Protein AF-A0AAN8SVA2-F1 (afdb_monomer_lite)

Sequence (91 aa):
MVEDDFVSNVIPLPNVDSKTMNKVIQYWKKHSEEDVSKYVLMEFEKAFVKVHHLILLALILAAIFLNHKEILDMMCQEVANRIKRKTPEET

pLDDT: mean 79.72, std 13.78, range [37.72, 90.44]

Foldseek 3Di:
DPPPPPPPPDDDDPLADPVLVVLVVVLVVVVPDDPDDPVNNVVVLVVSLPDDPVSLVSNLVVCVVVVPVVSNVSSVVSVVVVVVVCDDDPD

Organism: Solanum bulbocastanum (NCBI:txid147425)

Secondary structure (DSSP, 8-state):
-------------TTS-HHHHHHHHHHHHHHH-TT--HHHHHHHHHHHH-S-HHHHHHHHHHHHHTT-HHHHHHHHHHHHHHHHTT-S---

Structure (mmCIF, N/CA/C/O backbone):
data_AF-A0AAN8SVA2-F1
#
_entry.id   AF-A0AAN8SVA2-F1
#
loop_
_atom_site.group_PDB
_atom_site.id
_atom_site.type_symbol
_atom_site.label_atom_id
_atom_site.label_alt_id
_atom_site.label_comp_id
_atom_site.label_asym_id
_atom_site.label_entity_id
_atom_site.label_seq_id
_atom_site.pdbx_PDB_ins_code
_atom_site.Cartn_x
_atom_site.Cartn_y
_atom_site.Cartn_z
_atom_site.occupancy
_atom_site.B_iso_or_equiv
_atom_site.auth_seq_id
_atom_site.auth_comp_id
_atom_site.auth_asym_id
_atom_site.auth_atom_id
_atom_site.pdbx_PDB_model_num
ATOM 1 N N . MET A 1 1 ? 38.174 -6.040 -20.072 1.00 50.75 1 MET A N 1
ATOM 2 C CA . MET A 1 1 ? 37.137 -7.071 -19.880 1.00 50.75 1 MET A CA 1
ATOM 3 C C . MET A 1 1 ? 35.972 -6.363 -19.230 1.00 50.75 1 MET A C 1
ATOM 5 O O . MET A 1 1 ? 36.090 -5.984 -18.076 1.00 50.75 1 MET A O 1
ATOM 9 N N . VAL A 1 2 ? 34.959 -6.018 -20.020 1.00 49.50 2 VAL A N 1
ATOM 10 C CA . VAL A 1 2 ? 33.711 -5.458 -19.497 1.00 49.50 2 VAL A CA 1
ATOM 11 C C . VAL A 1 2 ? 32.860 -6.679 -19.190 1.00 49.50 2 VAL A C 1
ATOM 13 O O . VAL A 1 2 ? 32.595 -7.464 -20.097 1.00 49.50 2 VAL A O 1
ATOM 16 N N . GLU A 1 3 ? 32.582 -6.915 -17.913 1.00 50.56 3 GLU A N 1
ATOM 17 C CA . GLU A 1 3 ? 31.721 -8.012 -17.476 1.00 50.56 3 GLU A CA 1
ATOM 18 C C . GLU A 1 3 ? 30.283 -7.661 -17.866 1.00 50.56 3 GLU A C 1
ATOM 20 O O . GLU A 1 3 ? 29.543 -6.994 -17.147 1.00 50.56 3 GLU A O 1
ATOM 25 N N . ASP A 1 4 ? 29.947 -8.049 -19.091 1.00 54.91 4 ASP A N 1
ATOM 26 C CA . ASP A 1 4 ? 28.613 -8.036 -19.669 1.00 54.91 4 ASP A CA 1
ATOM 27 C C . ASP A 1 4 ? 27.841 -9.233 -19.085 1.00 54.91 4 ASP A C 1
ATOM 29 O O . ASP A 1 4 ? 27.742 -10.290 -19.695 1.00 54.91 4 ASP A O 1
ATOM 33 N N . ASP A 1 5 ? 27.378 -9.095 -17.839 1.00 53.91 5 ASP A N 1
ATOM 34 C CA . ASP A 1 5 ? 26.417 -10.024 -17.217 1.00 53.91 5 ASP A CA 1
ATOM 35 C C . ASP A 1 5 ? 25.307 -9.248 -16.485 1.00 53.91 5 ASP A C 1
ATOM 37 O O . ASP A 1 5 ? 24.774 -9.640 -15.454 1.00 53.91 5 ASP A O 1
ATOM 41 N N . PHE A 1 6 ? 24.908 -8.108 -17.056 1.00 55.75 6 PHE A N 1
ATOM 42 C CA . PHE A 1 6 ? 23.653 -7.425 -16.717 1.00 55.75 6 PHE A CA 1
ATOM 43 C C . PHE A 1 6 ? 22.465 -8.053 -17.471 1.00 55.75 6 PHE A C 1
ATOM 45 O O . PHE A 1 6 ? 21.502 -7.382 -17.845 1.00 55.75 6 PHE A O 1
ATOM 52 N N . VAL A 1 7 ? 22.502 -9.372 -17.686 1.00 53.72 7 VAL A N 1
ATOM 53 C CA . VAL A 1 7 ? 21.410 -10.149 -18.286 1.00 53.72 7 VAL A CA 1
ATOM 54 C C . VAL A 1 7 ? 20.347 -10.441 -17.218 1.00 53.72 7 VAL A C 1
ATOM 56 O O . VAL A 1 7 ? 20.010 -11.576 -16.916 1.00 53.72 7 VAL A O 1
ATOM 59 N N . SER A 1 8 ? 19.832 -9.384 -16.590 1.00 55.34 8 SER A N 1
ATOM 60 C CA . SER A 1 8 ? 18.420 -9.004 -16.632 1.00 55.34 8 SER A CA 1
ATOM 61 C C . SER A 1 8 ? 18.259 -7.737 -15.783 1.00 55.34 8 SER A C 1
ATOM 63 O O . SER A 1 8 ? 18.612 -7.722 -14.607 1.00 55.34 8 SER A O 1
ATOM 65 N N . ASN A 1 9 ? 17.668 -6.674 -16.332 1.00 61.00 9 ASN A N 1
ATOM 66 C CA . ASN A 1 9 ? 17.237 -5.490 -15.566 1.00 61.00 9 ASN A CA 1
ATOM 67 C C . ASN A 1 9 ? 16.087 -5.804 -14.572 1.00 61.00 9 ASN A C 1
ATOM 69 O O . ASN A 1 9 ? 15.297 -4.928 -14.216 1.00 61.00 9 ASN A O 1
ATOM 73 N N . VAL A 1 10 ? 15.929 -7.062 -14.160 1.00 64.56 10 VAL A N 1
ATOM 74 C CA . VAL A 1 10 ? 14.868 -7.522 -13.274 1.00 64.56 10 VAL A CA 1
ATOM 75 C C . VAL A 1 10 ? 15.406 -7.489 -11.855 1.00 64.56 10 VAL A C 1
ATOM 77 O O . VAL A 1 10 ? 16.287 -8.258 -11.493 1.00 64.56 10 VAL A O 1
ATOM 80 N N . ILE A 1 11 ? 14.855 -6.598 -11.036 1.00 74.06 11 ILE A N 1
ATOM 81 C CA . ILE A 1 11 ? 15.097 -6.596 -9.593 1.00 74.06 11 ILE A CA 1
ATOM 82 C C . ILE A 1 11 ? 14.214 -7.704 -8.998 1.00 74.06 11 ILE A C 1
ATOM 84 O O . ILE A 1 11 ? 12.986 -7.568 -9.033 1.00 74.06 11 ILE A O 1
ATOM 88 N N . PRO A 1 12 ? 14.780 -8.812 -8.484 1.00 69.81 12 PRO A N 1
ATOM 89 C CA . PRO A 1 12 ? 13.978 -9.888 -7.925 1.00 69.81 12 PRO A CA 1
ATOM 90 C C . PRO A 1 12 ? 13.342 -9.432 -6.608 1.00 69.81 12 PRO A C 1
ATOM 92 O O . PRO A 1 12 ? 14.029 -9.083 -5.649 1.00 69.81 12 PRO A O 1
ATOM 95 N N . LEU A 1 13 ? 12.009 -9.463 -6.556 1.00 74.44 13 LEU A N 1
ATOM 96 C CA . LEU A 1 13 ? 11.210 -9.117 -5.378 1.00 74.44 13 LEU A CA 1
ATOM 97 C C . LEU A 1 13 ? 10.417 -10.344 -4.903 1.00 74.44 13 LEU A C 1
ATOM 99 O O . LEU A 1 13 ? 9.200 -10.391 -5.073 1.00 74.44 13 LEU A O 1
ATOM 103 N N . PRO A 1 14 ? 11.074 -11.356 -4.307 1.00 73.88 14 PRO A N 1
ATOM 104 C CA . PRO A 1 14 ? 10.423 -12.625 -3.972 1.00 73.88 14 PRO A CA 1
ATOM 105 C C . PRO A 1 14 ? 9.309 -12.487 -2.922 1.00 73.88 14 PRO A C 1
ATOM 107 O O . PRO A 1 14 ? 8.409 -13.317 -2.867 1.00 73.88 14 PRO A O 1
ATOM 110 N N . ASN A 1 15 ? 9.350 -11.429 -2.108 1.00 72.94 15 ASN A N 1
ATOM 111 C CA . ASN A 1 15 ? 8.431 -11.217 -0.987 1.00 72.94 15 ASN A CA 1
ATOM 112 C C . ASN A 1 15 ? 7.341 -10.171 -1.274 1.00 72.94 15 ASN A C 1
ATOM 114 O O . ASN A 1 15 ? 6.582 -9.817 -0.372 1.00 72.94 15 ASN A O 1
ATOM 118 N N . VAL A 1 16 ? 7.267 -9.648 -2.504 1.00 80.44 16 VAL A N 1
ATOM 119 C CA . VAL A 1 16 ? 6.291 -8.620 -2.883 1.00 80.44 16 VAL A CA 1
ATOM 120 C C . VAL A 1 16 ? 5.457 -9.118 -4.055 1.00 80.44 16 VAL A C 1
ATOM 122 O O . VAL A 1 16 ? 5.940 -9.246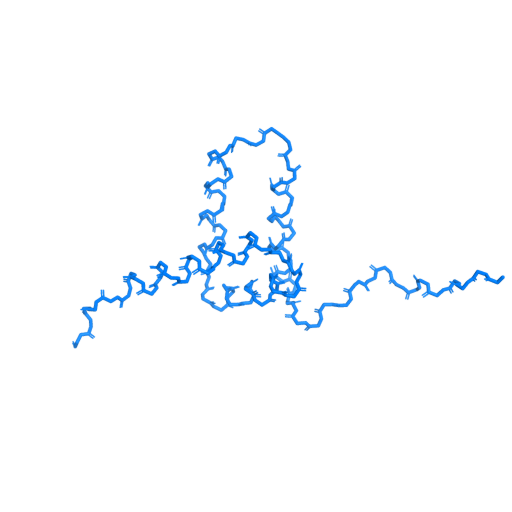 -5.174 1.00 80.44 16 VAL A O 1
ATOM 125 N N . ASP A 1 17 ? 4.172 -9.358 -3.797 1.00 84.62 17 ASP A N 1
ATOM 126 C CA . ASP A 1 17 ? 3.214 -9.711 -4.845 1.00 84.62 17 ASP A CA 1
ATOM 127 C C . ASP A 1 17 ? 3.077 -8.580 -5.881 1.00 84.62 17 ASP A C 1
ATOM 129 O O . ASP A 1 17 ? 3.120 -7.391 -5.539 1.00 84.62 17 ASP A O 1
ATOM 133 N N . SER A 1 18 ? 2.846 -8.932 -7.150 1.00 85.06 18 SER A N 1
ATOM 134 C CA . SER A 1 18 ? 2.719 -7.961 -8.243 1.00 85.06 18 SER A CA 1
ATOM 135 C C . SER A 1 18 ? 1.630 -6.914 -7.988 1.00 85.06 18 SER A C 1
ATOM 137 O O . SER A 1 18 ? 1.796 -5.750 -8.353 1.00 85.06 18 SER A O 1
ATOM 139 N N . LYS A 1 19 ? 0.530 -7.283 -7.320 1.00 85.62 19 LYS A N 1
ATOM 140 C CA . LYS A 1 19 ? -0.554 -6.357 -6.961 1.00 85.62 19 LYS A CA 1
ATOM 141 C C . LYS A 1 19 ? -0.107 -5.335 -5.919 1.00 85.62 19 LYS A C 1
ATOM 143 O O . LYS A 1 19 ? -0.501 -4.169 -5.991 1.00 85.62 19 LYS A O 1
ATOM 148 N N . THR A 1 20 ? 0.713 -5.764 -4.964 1.00 86.88 20 THR A N 1
ATOM 149 C CA . THR A 1 20 ? 1.311 -4.896 -3.944 1.00 86.88 20 THR A CA 1
ATOM 150 C C . THR A 1 20 ? 2.327 -3.957 -4.583 1.00 86.88 20 THR A C 1
ATOM 152 O O . THR A 1 20 ? 2.251 -2.749 -4.369 1.00 86.88 20 THR A O 1
ATOM 155 N N . MET A 1 21 ? 3.204 -4.480 -5.445 1.00 87.25 21 MET A N 1
ATOM 156 C CA . MET A 1 21 ? 4.199 -3.666 -6.145 1.00 87.25 21 MET A CA 1
ATOM 157 C C . MET A 1 21 ? 3.548 -2.612 -7.048 1.00 87.25 21 MET A C 1
ATOM 159 O O . MET A 1 21 ? 3.953 -1.454 -7.038 1.00 87.25 21 MET A O 1
ATOM 163 N N . 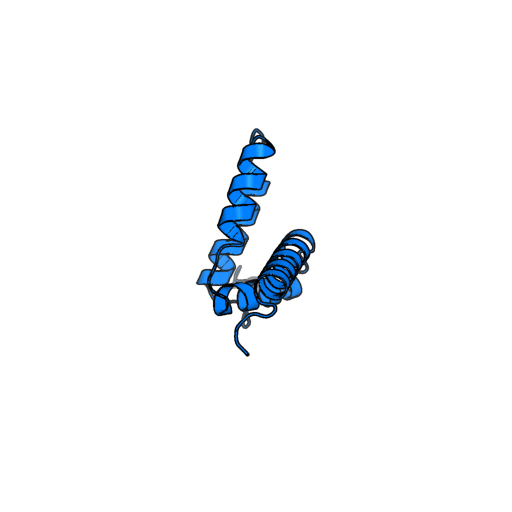ASN A 1 22 ? 2.484 -2.971 -7.773 1.00 89.69 22 ASN A N 1
ATOM 164 C CA . ASN A 1 22 ? 1.752 -2.026 -8.619 1.00 89.69 22 ASN A CA 1
ATOM 165 C C . ASN A 1 22 ? 1.192 -0.850 -7.798 1.00 89.69 22 ASN A C 1
ATOM 167 O O . ASN A 1 22 ? 1.318 0.303 -8.200 1.00 89.69 22 ASN A O 1
ATOM 171 N N . LYS A 1 23 ? 0.668 -1.114 -6.596 1.00 87.44 23 LYS A N 1
ATOM 172 C CA . LYS A 1 23 ? 0.225 -0.052 -5.681 1.00 87.44 23 LYS A CA 1
ATOM 173 C C . LYS A 1 23 ? 1.358 0.857 -5.223 1.00 87.44 23 LYS A C 1
ATOM 175 O O . LYS A 1 23 ? 1.181 2.070 -5.222 1.00 87.44 23 LYS A O 1
ATOM 180 N N . VAL A 1 24 ? 2.507 0.296 -4.857 1.00 88.00 24 VAL A N 1
ATOM 181 C CA . VAL A 1 24 ? 3.677 1.099 -4.467 1.00 88.00 24 VAL A CA 1
ATOM 182 C C . VAL A 1 24 ? 4.136 1.984 -5.631 1.00 88.00 24 VAL A C 1
ATOM 184 O O . VAL A 1 24 ? 4.372 3.174 -5.448 1.00 88.00 24 VAL A O 1
ATOM 187 N N . ILE A 1 25 ? 4.154 1.451 -6.855 1.00 89.50 25 ILE A N 1
ATOM 188 C CA . ILE A 1 25 ? 4.480 2.231 -8.056 1.00 89.50 25 ILE A CA 1
ATOM 189 C C . ILE A 1 25 ? 3.454 3.348 -8.291 1.00 89.50 25 ILE A C 1
ATOM 191 O O . ILE A 1 25 ? 3.840 4.461 -8.639 1.00 89.50 25 ILE A O 1
ATOM 195 N N . GLN A 1 26 ? 2.155 3.088 -8.102 1.00 89.44 26 GLN A N 1
ATOM 196 C CA . GLN A 1 26 ? 1.127 4.132 -8.200 1.00 89.44 26 GLN A CA 1
ATOM 197 C C . GLN A 1 26 ? 1.346 5.244 -7.175 1.00 89.44 26 GLN A C 1
ATOM 199 O O . GLN A 1 26 ? 1.214 6.416 -7.519 1.00 89.44 26 GLN A O 1
ATOM 204 N N . TYR A 1 27 ? 1.713 4.881 -5.946 1.00 89.31 27 TYR A N 1
ATOM 205 C CA . TYR A 1 27 ? 2.042 5.846 -4.905 1.00 89.31 27 TYR A CA 1
ATOM 206 C C . TYR A 1 27 ? 3.213 6.744 -5.317 1.00 89.31 27 TYR A C 1
ATOM 208 O O . TYR A 1 27 ? 3.091 7.966 -5.250 1.00 89.31 27 TYR A O 1
ATOM 216 N N . TRP A 1 28 ? 4.310 6.153 -5.801 1.00 89.44 28 TRP A N 1
ATOM 217 C CA . TRP A 1 28 ? 5.480 6.904 -6.261 1.00 89.44 28 TRP A CA 1
ATOM 218 C C . TRP A 1 28 ? 5.174 7.798 -7.448 1.00 89.44 28 TRP A C 1
ATOM 220 O O . TRP A 1 28 ? 5.588 8.950 -7.457 1.00 89.44 28 TRP A O 1
ATOM 230 N N . LYS A 1 29 ? 4.408 7.302 -8.424 1.00 89.69 29 LYS A N 1
ATOM 231 C CA . LYS A 1 29 ? 3.974 8.122 -9.558 1.00 89.69 29 LYS A CA 1
ATOM 232 C C . LYS A 1 29 ? 3.186 9.332 -9.080 1.00 89.69 29 LYS A C 1
ATOM 234 O O . LYS A 1 29 ? 3.508 10.435 -9.490 1.00 89.69 29 LYS A O 1
ATOM 239 N N . LYS A 1 30 ? 2.223 9.135 -8.175 1.00 88.12 30 LYS A N 1
ATOM 240 C CA . LYS A 1 30 ? 1.408 10.227 -7.634 1.00 88.12 30 LYS A CA 1
ATOM 241 C C . LYS A 1 30 ? 2.242 11.254 -6.859 1.00 88.12 30 LYS A C 1
ATOM 243 O O . LYS A 1 30 ? 1.999 12.445 -6.994 1.00 88.12 30 LYS A O 1
ATOM 248 N N . HIS A 1 31 ? 3.219 10.803 -6.073 1.00 85.88 31 HIS A N 1
ATOM 249 C CA . HIS A 1 31 ? 4.112 11.683 -5.306 1.00 85.88 31 HIS A CA 1
ATOM 250 C C . HIS A 1 31 ? 5.207 12.348 -6.151 1.00 85.88 31 HIS A C 1
ATOM 252 O O . HIS A 1 31 ? 5.784 13.339 -5.719 1.00 85.88 31 HIS A O 1
ATOM 258 N N . SER A 1 32 ? 5.490 11.816 -7.341 1.00 87.31 32 SER A N 1
ATOM 259 C CA . SER A 1 32 ? 6.443 12.390 -8.293 1.00 87.31 32 SER A CA 1
ATOM 260 C C . SER A 1 32 ? 5.809 13.420 -9.234 1.00 87.31 32 SER A C 1
ATOM 262 O O . SER A 1 32 ? 6.543 14.066 -9.977 1.00 87.31 32 SER A O 1
ATOM 264 N N . GLU A 1 33 ? 4.479 13.548 -9.259 1.00 88.38 33 GLU A N 1
ATOM 265 C CA . GLU A 1 33 ? 3.798 14.563 -10.064 1.00 88.38 33 GLU A CA 1
ATOM 266 C C . GLU A 1 33 ? 4.021 15.954 -9.451 1.00 88.38 33 GLU A C 1
ATOM 268 O O . GLU A 1 33 ? 3.457 16.302 -8.410 1.00 88.38 33 GLU A O 1
ATOM 273 N N . GLU A 1 34 ? 4.837 16.762 -10.124 1.00 75.44 34 GLU A N 1
ATOM 274 C CA . GLU A 1 34 ? 4.929 18.202 -9.887 1.00 75.44 34 GLU A CA 1
ATOM 275 C C . GLU A 1 34 ? 3.568 18.836 -10.273 1.00 75.44 34 GLU A C 1
ATOM 277 O O . GLU A 1 34 ? 2.924 18.374 -11.212 1.00 75.44 34 GLU A O 1
ATOM 282 N N . ASP A 1 35 ? 3.083 19.827 -9.515 1.00 79.69 35 ASP A N 1
ATOM 283 C CA . ASP A 1 35 ? 1.741 20.463 -9.610 1.00 79.69 35 ASP A CA 1
ATOM 284 C C . ASP A 1 35 ? 0.528 19.754 -8.959 1.00 79.69 35 ASP A C 1
ATOM 286 O O . ASP A 1 35 ? -0.597 20.266 -9.011 1.00 79.69 35 ASP A O 1
ATOM 290 N N . VAL A 1 36 ? 0.696 18.640 -8.235 1.00 82.75 36 VAL A N 1
ATOM 291 C CA . VAL A 1 36 ? -0.426 18.093 -7.443 1.00 82.75 36 VAL A CA 1
ATOM 292 C C . VAL A 1 36 ? -0.599 18.868 -6.133 1.00 82.75 36 VAL A C 1
ATOM 294 O O . VAL A 1 36 ? 0.272 18.886 -5.265 1.00 82.75 36 VAL A O 1
ATOM 297 N N . SER A 1 37 ? -1.774 19.478 -5.946 1.00 87.69 37 SER A N 1
ATOM 298 C CA . SER A 1 37 ? -2.130 20.128 -4.680 1.00 87.69 37 SER A CA 1
ATOM 299 C C . SER A 1 37 ? -2.063 19.145 -3.507 1.00 87.69 37 SER A C 1
ATOM 301 O O . SER A 1 37 ? -2.558 18.018 -3.585 1.00 87.69 37 SER A O 1
ATOM 303 N N . LYS A 1 38 ? -1.545 19.613 -2.364 1.00 85.19 38 LYS A N 1
ATOM 304 C CA . LYS A 1 38 ? -1.471 18.844 -1.110 1.00 85.19 38 LYS A CA 1
ATOM 305 C C . LYS A 1 38 ? -2.818 18.230 -0.701 1.00 85.19 38 LYS A C 1
ATOM 307 O O . LYS A 1 38 ? -2.843 17.157 -0.108 1.00 85.19 38 LYS A O 1
ATOM 312 N N . TYR A 1 39 ? -3.933 18.887 -1.031 1.00 87.06 39 TYR A N 1
ATOM 313 C CA . TYR A 1 39 ? -5.273 18.361 -0.754 1.00 87.06 39 TYR A CA 1
ATOM 314 C C . TYR A 1 39 ? -5.570 17.086 -1.558 1.00 87.06 39 TYR A C 1
ATOM 316 O O . TYR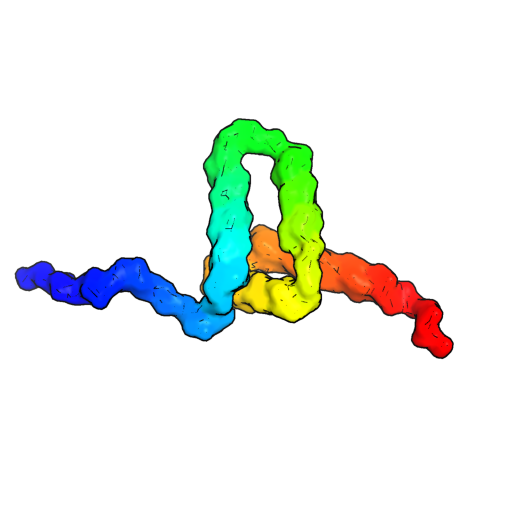 A 1 39 ? -6.041 16.099 -0.999 1.00 87.06 39 TYR A O 1
ATOM 324 N N . VAL A 1 40 ? -5.214 17.080 -2.845 1.00 89.00 40 VAL A N 1
ATOM 325 C CA . VAL A 1 40 ? -5.400 15.930 -3.742 1.00 89.00 40 VAL A CA 1
ATOM 326 C C . VAL A 1 40 ? -4.508 14.764 -3.317 1.00 89.00 40 VAL A C 1
ATOM 328 O O . VAL A 1 40 ? -4.958 13.619 -3.336 1.00 89.00 40 VAL A O 1
ATOM 331 N N . LEU A 1 41 ? -3.272 15.042 -2.880 1.00 87.62 41 LEU A N 1
ATOM 332 C CA . LEU A 1 41 ? -2.399 14.022 -2.289 1.00 87.62 41 LEU A CA 1
ATOM 333 C C . LEU A 1 41 ? -3.026 13.423 -1.027 1.00 87.62 41 LEU A C 1
ATOM 335 O O . LEU A 1 41 ? -3.168 12.209 -0.959 1.00 87.62 41 LEU A O 1
ATOM 339 N N . MET A 1 42 ? -3.512 14.244 -0.093 1.00 86.75 42 MET A N 1
ATOM 340 C CA . MET A 1 42 ? -4.173 13.744 1.119 1.00 86.75 42 MET A CA 1
ATOM 341 C C . MET A 1 42 ? -5.409 12.881 0.828 1.00 86.75 42 MET A C 1
ATOM 343 O O . MET A 1 42 ? -5.653 11.889 1.519 1.00 86.75 42 MET A O 1
ATOM 347 N N . GLU A 1 43 ? -6.227 13.245 -0.162 1.00 89.56 43 GLU A N 1
ATOM 348 C CA . GLU A 1 43 ? -7.372 12.423 -0.575 1.00 89.56 43 GLU A CA 1
ATOM 349 C C . GLU A 1 43 ? -6.929 11.099 -1.200 1.00 89.56 43 GLU A C 1
ATOM 351 O O . GLU A 1 43 ? -7.489 10.045 -0.880 1.00 89.56 43 GLU A O 1
ATOM 356 N N . PHE A 1 44 ? -5.890 11.139 -2.037 1.00 90.44 44 PHE A N 1
ATOM 357 C CA . PHE A 1 44 ? -5.280 9.945 -2.604 1.00 90.44 44 PHE A CA 1
ATOM 358 C C . PHE A 1 44 ? -4.725 9.030 -1.510 1.00 90.44 44 PHE A C 1
ATOM 360 O O . PHE A 1 44 ? -5.049 7.847 -1.505 1.00 90.44 44 PHE A O 1
ATOM 367 N N . GLU A 1 45 ? -3.960 9.556 -0.552 1.00 88.25 45 GLU A N 1
ATOM 368 C CA . GLU A 1 45 ? -3.399 8.797 0.571 1.00 88.25 45 GLU A CA 1
ATOM 369 C C . GLU A 1 45 ? -4.505 8.133 1.403 1.00 88.25 45 GLU A C 1
ATOM 371 O O . GLU A 1 45 ? -4.433 6.939 1.698 1.00 88.25 45 GLU A O 1
ATOM 376 N N . LYS A 1 46 ? -5.594 8.857 1.701 1.00 87.81 46 LYS A N 1
ATOM 377 C CA . LYS A 1 46 ? -6.771 8.297 2.392 1.00 87.81 46 LYS A CA 1
ATOM 378 C C . LYS A 1 46 ? -7.423 7.154 1.616 1.00 87.81 46 LYS A C 1
ATOM 380 O O . LYS A 1 46 ? -7.842 6.165 2.219 1.00 87.81 46 LYS A O 1
ATOM 385 N N . ALA A 1 47 ? -7.535 7.272 0.296 1.00 88.62 47 ALA A N 1
ATOM 386 C CA . ALA A 1 47 ? -8.051 6.194 -0.544 1.00 88.62 47 ALA A CA 1
ATOM 387 C C . ALA A 1 47 ? -7.057 5.021 -0.638 1.00 88.62 47 ALA A C 1
ATOM 389 O O . ALA A 1 47 ? -7.464 3.858 -0.636 1.00 88.62 47 ALA A O 1
ATOM 390 N N . PHE A 1 48 ? -5.759 5.323 -0.661 1.00 88.00 48 PHE A N 1
ATOM 391 C CA . PHE A 1 48 ? -4.665 4.369 -0.789 1.00 88.00 48 PHE A CA 1
ATOM 392 C C . PHE A 1 48 ? -4.560 3.434 0.418 1.00 88.00 48 PHE A C 1
ATOM 394 O O . PHE A 1 48 ? -4.393 2.226 0.243 1.00 88.00 48 PHE A O 1
ATOM 401 N N . VAL A 1 49 ? -4.733 3.956 1.637 1.00 86.19 49 VAL A N 1
ATOM 402 C CA . VAL A 1 49 ? -4.730 3.149 2.871 1.00 86.19 49 VAL A CA 1
ATOM 403 C C . VAL A 1 49 ? -6.028 2.370 3.095 1.00 86.19 49 VAL A C 1
ATOM 405 O O . VAL A 1 49 ? -6.060 1.393 3.851 1.00 86.19 49 VAL A O 1
ATOM 408 N N . LYS A 1 50 ? -7.118 2.744 2.412 1.00 85.94 50 LYS A N 1
ATOM 409 C CA . LYS A 1 50 ? -8.439 2.109 2.536 1.00 85.94 50 LYS A CA 1
ATOM 410 C C . LYS A 1 50 ? -8.513 0.794 1.751 1.00 85.94 50 LYS A C 1
ATOM 412 O O . LYS A 1 50 ? -9.310 0.613 0.835 1.00 85.94 50 LYS A O 1
ATOM 417 N N . VAL A 1 51 ? -7.668 -0.156 2.133 1.00 85.06 51 VAL A N 1
ATOM 418 C CA . VAL A 1 51 ? -7.527 -1.465 1.482 1.00 85.06 51 VAL A CA 1
ATOM 419 C C . VAL A 1 51 ? -7.875 -2.600 2.439 1.00 85.06 51 VAL A C 1
ATOM 421 O O . VAL A 1 51 ? -7.977 -2.413 3.656 1.00 85.06 51 VAL A O 1
ATOM 424 N N . HIS A 1 52 ? -8.073 -3.802 1.899 1.00 86.19 52 HIS A N 1
ATOM 425 C CA . HIS A 1 52 ? -8.310 -4.991 2.714 1.00 86.19 52 HIS A CA 1
ATOM 426 C C . HIS A 1 52 ? -7.126 -5.259 3.660 1.00 86.19 52 HIS A C 1
ATOM 428 O O . HIS A 1 52 ? -5.981 -5.001 3.294 1.00 86.19 52 HIS A O 1
ATOM 434 N N . HIS A 1 53 ? -7.386 -5.807 4.851 1.00 82.00 53 HIS A N 1
ATOM 435 C CA . HIS A 1 53 ? -6.361 -6.026 5.883 1.00 82.00 53 HIS A CA 1
ATOM 436 C C . HIS A 1 53 ? -5.163 -6.854 5.381 1.00 82.00 53 HIS A C 1
ATOM 438 O O . HIS A 1 53 ? -4.019 -6.490 5.623 1.00 82.00 53 HIS A O 1
ATOM 444 N N . LEU A 1 54 ? -5.419 -7.899 4.586 1.00 85.50 54 LEU A N 1
ATOM 445 C CA . LEU A 1 54 ? -4.361 -8.708 3.963 1.00 85.50 54 LEU A CA 1
ATOM 446 C C . LEU A 1 54 ? -3.455 -7.890 3.027 1.00 85.50 54 LEU A C 1
ATOM 448 O O . LEU A 1 54 ? -2.244 -8.076 3.013 1.00 85.50 54 LEU A O 1
ATOM 452 N N . ILE A 1 55 ? -4.031 -6.951 2.270 1.00 86.12 55 ILE A N 1
ATOM 453 C CA . ILE A 1 55 ? -3.269 -6.089 1.355 1.00 86.12 55 ILE A CA 1
ATOM 454 C C . ILE A 1 55 ? -2.492 -5.030 2.143 1.00 86.12 55 ILE A C 1
ATOM 456 O O . ILE A 1 55 ? -1.376 -4.693 1.766 1.00 86.12 55 ILE A O 1
ATOM 460 N N . LEU A 1 56 ? -3.063 -4.526 3.241 1.00 86.75 56 LEU A N 1
ATOM 461 C CA . LEU A 1 56 ? -2.406 -3.582 4.144 1.00 86.75 56 LEU A CA 1
ATOM 462 C C . LEU A 1 56 ? -1.126 -4.187 4.743 1.00 86.75 56 LEU A C 1
ATOM 464 O O . LEU A 1 56 ? -0.073 -3.562 4.692 1.00 86.75 56 LEU A O 1
ATOM 468 N N . LEU A 1 57 ? -1.194 -5.430 5.231 1.00 87.56 57 LEU A N 1
ATOM 469 C CA . LEU A 1 57 ? -0.027 -6.157 5.746 1.00 87.56 57 LEU A CA 1
ATOM 470 C C . LEU A 1 57 ? 1.024 -6.415 4.657 1.00 87.56 57 LEU A C 1
ATOM 472 O O . LEU A 1 57 ? 2.211 -6.201 4.891 1.00 87.56 57 LEU A O 1
ATOM 476 N N . ALA A 1 58 ? 0.599 -6.812 3.453 1.00 88.81 58 ALA A N 1
ATOM 477 C CA . ALA A 1 58 ? 1.514 -6.998 2.327 1.00 88.81 58 ALA A CA 1
ATOM 478 C C . ALA A 1 58 ? 2.217 -5.685 1.926 1.00 88.81 58 ALA A C 1
ATOM 480 O O . ALA A 1 58 ? 3.410 -5.694 1.633 1.00 88.81 58 ALA A O 1
ATOM 481 N N . LEU A 1 59 ? 1.505 -4.552 1.958 1.00 88.44 59 LEU A N 1
ATOM 482 C CA . LEU A 1 59 ? 2.073 -3.222 1.706 1.00 88.44 59 LEU A CA 1
ATOM 483 C C . LEU A 1 59 ? 3.081 -2.808 2.781 1.00 88.44 59 LEU A C 1
ATOM 485 O O . LEU A 1 59 ? 4.111 -2.239 2.438 1.00 88.44 59 LEU A O 1
ATOM 489 N N . ILE A 1 60 ? 2.826 -3.124 4.054 1.00 89.00 60 ILE A N 1
ATOM 490 C CA . ILE A 1 60 ? 3.772 -2.874 5.154 1.00 89.00 60 ILE A CA 1
ATOM 491 C C . ILE A 1 60 ? 5.068 -3.659 4.934 1.00 89.00 60 ILE A C 1
ATOM 493 O O . ILE A 1 60 ? 6.149 -3.080 4.989 1.00 89.00 60 ILE A O 1
ATOM 497 N N . LEU A 1 61 ? 4.971 -4.956 4.625 1.00 87.94 61 LEU A N 1
ATOM 498 C CA . LEU A 1 61 ? 6.146 -5.788 4.343 1.00 87.94 61 LEU A CA 1
ATOM 499 C C . LEU A 1 61 ? 6.922 -5.281 3.121 1.00 87.94 61 LEU A C 1
ATOM 501 O O . LEU A 1 61 ? 8.148 -5.198 3.167 1.00 87.94 61 LEU A O 1
ATOM 505 N N . ALA A 1 62 ? 6.219 -4.880 2.059 1.00 89.25 62 ALA A N 1
ATOM 506 C CA . ALA A 1 62 ? 6.840 -4.283 0.882 1.00 89.25 62 ALA A CA 1
ATOM 507 C C . ALA A 1 62 ? 7.532 -2.950 1.205 1.00 89.25 62 ALA A C 1
ATOM 509 O O . ALA A 1 62 ? 8.645 -2.718 0.746 1.00 89.25 62 ALA A O 1
ATOM 510 N N . ALA A 1 63 ? 6.920 -2.091 2.024 1.00 89.31 63 ALA A N 1
ATOM 511 C CA . ALA A 1 63 ? 7.511 -0.820 2.441 1.00 89.31 63 ALA A CA 1
ATOM 512 C C . ALA A 1 63 ? 8.765 -1.018 3.306 1.00 89.31 63 ALA A C 1
ATOM 514 O O . ALA A 1 63 ? 9.740 -0.290 3.126 1.00 89.31 63 ALA A O 1
ATOM 515 N N . ILE A 1 64 ? 8.769 -2.024 4.192 1.00 87.50 64 ILE A N 1
ATOM 516 C CA . ILE A 1 64 ? 9.954 -2.425 4.968 1.00 87.50 64 ILE A CA 1
ATOM 517 C C . ILE A 1 64 ? 11.057 -2.919 4.026 1.00 87.50 64 ILE A C 1
ATOM 519 O O . ILE A 1 64 ? 12.200 -2.488 4.145 1.00 87.50 64 ILE A O 1
ATOM 523 N N . PHE A 1 65 ? 10.715 -3.777 3.061 1.00 87.81 65 PHE A N 1
ATOM 524 C CA . PHE A 1 65 ? 11.671 -4.317 2.093 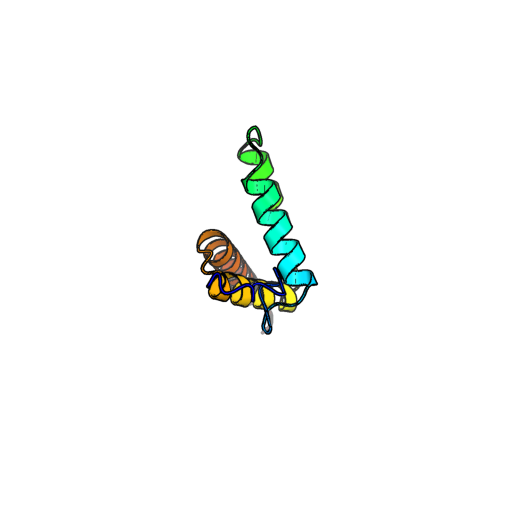1.00 87.81 65 PHE A CA 1
ATOM 525 C C . PHE A 1 65 ? 12.288 -3.227 1.201 1.00 87.81 65 PHE A C 1
ATOM 527 O O . PHE A 1 65 ? 13.490 -3.225 0.959 1.00 87.81 65 PHE A O 1
ATOM 534 N N . LEU A 1 66 ? 11.473 -2.276 0.739 1.00 86.31 66 LEU A N 1
ATOM 535 C CA . LEU A 1 66 ? 11.895 -1.154 -0.106 1.00 86.31 66 LEU A CA 1
ATOM 536 C C . LEU A 1 66 ? 12.488 0.018 0.699 1.00 86.31 66 LEU A C 1
ATOM 538 O O . LEU A 1 66 ? 12.866 1.029 0.113 1.00 86.31 66 LEU A O 1
ATOM 542 N N . ASN A 1 67 ? 12.556 -0.102 2.031 1.00 87.06 67 ASN A N 1
ATOM 543 C CA . ASN A 1 67 ? 13.025 0.925 2.964 1.00 87.06 67 ASN A CA 1
ATOM 544 C C . ASN A 1 67 ? 12.324 2.293 2.798 1.00 87.06 67 ASN A C 1
ATOM 546 O O . ASN A 1 67 ? 12.939 3.354 2.931 1.00 87.06 67 ASN A O 1
ATOM 550 N N . HIS A 1 68 ? 11.018 2.280 2.510 1.00 86.81 68 HIS A N 1
ATOM 551 C CA . HIS A 1 68 ? 10.238 3.491 2.255 1.00 86.81 68 HIS A CA 1
ATOM 552 C C . HIS A 1 68 ? 9.449 3.930 3.493 1.00 86.81 68 HIS A C 1
ATOM 554 O O . HIS A 1 68 ? 8.310 3.510 3.715 1.00 86.81 68 HIS A O 1
ATOM 560 N N . LYS A 1 69 ? 10.045 4.824 4.288 1.00 88.06 69 LYS A N 1
ATOM 561 C CA . LYS A 1 69 ? 9.498 5.253 5.587 1.00 88.06 69 LYS A CA 1
ATOM 562 C C . LYS A 1 69 ? 8.101 5.871 5.506 1.00 88.06 69 LYS A C 1
ATOM 564 O O . LYS A 1 69 ? 7.267 5.531 6.328 1.00 88.06 69 LYS A O 1
ATOM 569 N N . GLU A 1 70 ? 7.815 6.713 4.512 1.00 87.88 70 GLU A N 1
ATOM 570 C CA . GLU A 1 70 ? 6.521 7.421 4.444 1.00 87.88 70 GLU A CA 1
ATOM 571 C C . GLU A 1 70 ? 5.331 6.468 4.257 1.00 87.88 70 GLU A C 1
ATOM 573 O O . GLU A 1 70 ? 4.355 6.537 5.002 1.00 87.88 70 GLU A O 1
ATOM 578 N N . ILE A 1 71 ? 5.440 5.515 3.320 1.00 87.50 71 ILE A N 1
ATOM 579 C CA . ILE A 1 71 ? 4.438 4.458 3.128 1.00 87.50 71 ILE A CA 1
ATOM 580 C C . ILE A 1 71 ? 4.315 3.618 4.404 1.00 87.50 71 ILE A C 1
ATOM 582 O O . ILE A 1 71 ? 3.203 3.300 4.816 1.00 87.50 71 ILE A O 1
ATOM 586 N N . LEU A 1 72 ? 5.433 3.266 5.049 1.00 90.12 72 LEU A N 1
ATOM 587 C CA . LEU A 1 72 ? 5.406 2.479 6.280 1.00 90.12 72 LEU A CA 1
ATOM 588 C C . LEU A 1 72 ? 4.645 3.201 7.402 1.00 90.12 72 LEU A C 1
ATOM 590 O O . LEU A 1 72 ? 3.737 2.615 7.989 1.00 90.12 72 LEU A O 1
ATOM 594 N N . ASP A 1 73 ? 4.973 4.466 7.667 1.00 89.88 73 ASP A N 1
ATOM 595 C CA . ASP A 1 73 ? 4.318 5.290 8.687 1.00 89.88 73 ASP A CA 1
ATOM 596 C C . ASP A 1 73 ? 2.819 5.424 8.414 1.00 89.88 73 ASP A C 1
ATOM 598 O O . ASP A 1 73 ? 1.992 5.186 9.294 1.00 89.88 73 ASP A O 1
ATOM 602 N N . MET A 1 74 ? 2.457 5.712 7.165 1.00 89.44 74 MET A N 1
ATOM 603 C CA . MET A 1 74 ? 1.070 5.839 6.732 1.00 89.44 74 MET A CA 1
ATOM 604 C C . MET A 1 74 ? 0.268 4.551 6.963 1.00 89.44 74 MET A C 1
ATOM 606 O O . MET A 1 74 ? -0.848 4.586 7.491 1.00 89.44 74 MET A O 1
ATOM 610 N N . MET A 1 75 ? 0.835 3.396 6.609 1.00 8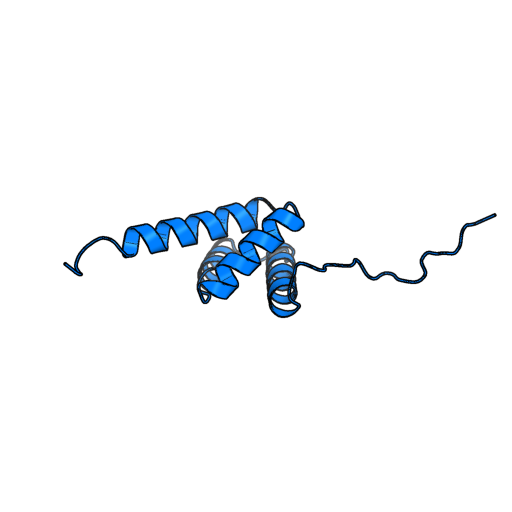9.25 75 MET A N 1
ATOM 611 C CA . MET A 1 75 ? 0.175 2.108 6.820 1.00 89.25 75 MET A CA 1
ATOM 612 C C . MET A 1 75 ? 0.085 1.756 8.310 1.00 89.25 75 MET A C 1
ATOM 614 O O . MET A 1 75 ? -0.954 1.270 8.759 1.00 89.25 75 MET A O 1
ATOM 618 N N . CYS A 1 76 ? 1.126 2.043 9.097 1.00 88.31 76 CYS A N 1
ATOM 619 C CA . CYS A 1 76 ? 1.121 1.874 10.551 1.00 88.31 76 CYS A CA 1
ATOM 620 C C . CYS A 1 76 ? 0.048 2.741 11.224 1.00 88.31 76 CYS A C 1
ATOM 622 O O . CYS A 1 76 ? -0.674 2.262 12.102 1.00 88.31 76 CYS A O 1
ATOM 624 N N . GLN A 1 77 ? -0.111 3.991 10.782 1.00 88.19 77 GLN A N 1
ATOM 625 C CA . GLN A 1 77 ? -1.166 4.880 11.259 1.00 88.19 77 GLN A CA 1
ATOM 626 C C . GLN A 1 77 ? -2.559 4.345 10.916 1.00 88.19 77 GLN A C 1
ATOM 628 O O . GLN A 1 77 ? -3.433 4.338 11.782 1.00 88.19 77 GLN A O 1
ATOM 633 N N . GLU A 1 78 ? -2.781 3.841 9.700 1.00 88.50 78 GLU A N 1
ATOM 634 C CA . GLU A 1 78 ? -4.061 3.222 9.332 1.00 88.50 78 GLU A CA 1
ATOM 635 C C . GLU A 1 78 ? -4.359 1.976 10.181 1.00 88.50 78 GLU A C 1
ATOM 637 O O . GLU A 1 78 ? -5.486 1.804 10.650 1.00 88.50 78 GLU A O 1
ATOM 642 N N . VAL A 1 79 ? -3.361 1.121 10.437 1.00 86.88 79 VAL A N 1
ATOM 643 C CA . VAL A 1 79 ? -3.517 -0.029 11.344 1.00 86.88 79 VAL A CA 1
ATOM 644 C C . VAL A 1 79 ? -3.901 0.443 12.747 1.00 86.88 79 VAL A C 1
ATOM 646 O O . VAL A 1 79 ? -4.876 -0.059 13.310 1.00 86.88 79 VAL A O 1
ATOM 649 N N . ALA A 1 80 ? -3.207 1.445 13.291 1.00 87.38 80 ALA A N 1
ATOM 650 C CA . ALA A 1 80 ? -3.524 2.019 14.596 1.00 87.38 80 ALA A CA 1
ATOM 651 C C . ALA A 1 80 ? -4.943 2.617 14.634 1.00 87.38 80 ALA A C 1
ATOM 653 O O . ALA A 1 80 ? -5.680 2.398 15.596 1.00 87.38 80 ALA A O 1
ATOM 654 N N . ASN A 1 81 ? -5.367 3.311 13.574 1.00 85.38 81 ASN A N 1
ATOM 655 C CA . ASN A 1 81 ? -6.716 3.864 13.443 1.00 85.38 81 ASN A CA 1
ATOM 656 C C . ASN A 1 81 ? -7.787 2.768 13.384 1.00 85.38 81 ASN A C 1
ATOM 658 O O . ASN A 1 81 ? -8.855 2.923 13.976 1.00 85.38 81 ASN A O 1
ATOM 662 N N . ARG A 1 82 ? -7.513 1.642 12.713 1.00 81.56 82 ARG A N 1
ATOM 663 C CA . ARG A 1 82 ? -8.419 0.483 12.682 1.00 81.56 82 ARG A CA 1
ATOM 664 C C . ARG A 1 82 ? -8.528 -0.210 14.031 1.00 81.56 82 ARG A C 1
ATOM 666 O O . ARG A 1 82 ? -9.629 -0.605 14.394 1.00 81.56 82 ARG A O 1
ATOM 673 N N . ILE A 1 83 ? -7.424 -0.337 14.767 1.00 80.88 83 ILE A N 1
ATOM 674 C CA . ILE A 1 83 ? -7.427 -0.894 16.126 1.00 80.88 83 ILE A CA 1
ATOM 675 C C . ILE A 1 83 ? -8.224 0.025 17.059 1.00 80.88 83 ILE A C 1
ATOM 677 O O . ILE A 1 83 ? -9.118 -0.446 17.753 1.00 80.88 83 ILE A O 1
ATOM 681 N N . LYS A 1 84 ? -7.988 1.344 17.002 1.00 75.25 84 LYS A N 1
ATOM 682 C CA . LYS A 1 84 ? -8.740 2.341 17.784 1.00 75.25 84 LYS A CA 1
ATOM 683 C C . LYS A 1 84 ? -10.236 2.369 17.458 1.00 75.25 84 LYS A C 1
ATOM 685 O O . LYS A 1 84 ? -11.044 2.589 18.349 1.00 75.25 84 LYS A O 1
ATOM 690 N N . ARG A 1 85 ? -10.622 2.144 16.198 1.00 60.47 85 ARG A N 1
ATOM 691 C CA . ARG A 1 85 ? -12.035 2.032 15.790 1.00 60.47 85 ARG A CA 1
ATOM 692 C C . ARG A 1 85 ? -12.699 0.715 16.205 1.00 60.47 85 ARG A C 1
ATOM 694 O O . ARG A 1 85 ? -13.912 0.616 16.086 1.00 60.47 85 ARG A O 1
ATOM 701 N N . LYS A 1 86 ? -11.933 -0.286 16.649 1.00 61.06 86 LYS A N 1
ATOM 702 C CA . LYS A 1 86 ? -12.421 -1.633 16.992 1.00 61.06 86 LYS A CA 1
ATOM 703 C C . LYS A 1 86 ? -12.547 -1.912 18.499 1.00 61.06 86 LYS A C 1
ATOM 705 O O . LYS A 1 86 ? -12.761 -3.057 18.873 1.00 61.06 86 LYS A O 1
ATOM 710 N N . THR A 1 87 ? -12.457 -0.914 19.373 1.00 49.19 87 THR A N 1
ATOM 711 C CA . THR A 1 87 ? -12.657 -1.092 20.828 1.00 49.19 87 THR A CA 1
ATOM 712 C C . THR A 1 87 ? -13.929 -0.392 21.316 1.00 49.19 87 THR A C 1
ATOM 714 O O . THR A 1 87 ? -14.106 0.764 20.935 1.00 49.19 87 THR A O 1
ATOM 717 N N . PRO A 1 88 ? -14.697 -0.927 22.288 1.00 46.78 88 PRO A N 1
ATOM 718 C CA . PRO A 1 88 ? -15.100 -2.312 22.554 1.00 46.78 88 PRO A CA 1
ATOM 719 C C . PRO A 1 88 ? -16.638 -2.378 22.771 1.00 46.78 88 PRO A C 1
ATOM 721 O O . PRO A 1 88 ? -17.116 -2.046 23.849 1.00 46.78 88 PRO A O 1
ATOM 724 N N . GLU A 1 89 ? -17.431 -2.783 21.777 1.00 47.19 89 GLU A N 1
ATOM 725 C CA . GLU A 1 89 ? -18.890 -2.978 21.964 1.00 47.19 89 GLU A CA 1
ATOM 726 C C . GLU A 1 89 ? -19.383 -4.318 21.396 1.00 47.19 89 GLU A C 1
ATOM 728 O O . GLU A 1 89 ? -20.538 -4.481 21.033 1.00 47.19 89 GLU A O 1
ATOM 733 N N . GLU A 1 90 ? -18.498 -5.311 21.355 1.00 46.97 90 GLU A N 1
ATOM 734 C CA . GLU A 1 90 ? -18.904 -6.715 21.277 1.00 46.97 90 GLU A CA 1
ATOM 735 C C . GLU A 1 90 ? -18.344 -7.399 22.529 1.00 46.97 90 GLU A C 1
ATOM 737 O O . GLU A 1 90 ? -17.236 -7.937 22.528 1.00 46.97 90 GLU A O 1
ATOM 742 N N . THR A 1 91 ? -19.075 -7.226 23.637 1.00 37.72 91 THR A N 1
ATOM 743 C CA . THR A 1 91 ? -18.995 -8.086 24.831 1.00 37.72 91 THR A CA 1
ATOM 744 C C . THR A 1 91 ? -20.022 -9.195 24.675 1.00 37.72 91 THR A C 1
ATOM 746 O O . THR A 1 91 ? -21.106 -8.887 24.129 1.00 37.72 91 THR A O 1
#

InterPro domains:
  IPR001232 S-phase kinase-associated protein 1-like [SM00512] (1-68)
  IPR011333 SKP1/BTB/POZ domain superfamily [G3DSA:3.30.710.10] (1-91)
  IPR011333 SKP1/BTB/POZ domain superfamily [SSF54695] (4-35)
  IPR016072 SKP1 component, dimerisation [PF01466] (69-90)
  I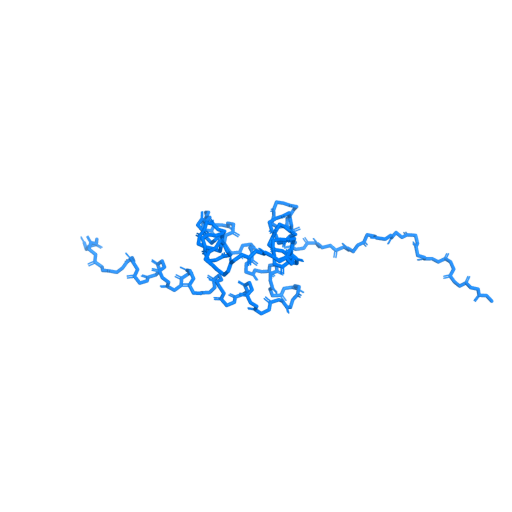PR016073 SKP1 component, POZ domain [PF03931] (1-32)
  IPR016897 S-phase kinase-associated protein 1 [PTHR11165] (1-90)
  IPR036296 SKP1-like, dimerisation domain superfamily [SSF81382] (38-90)

Radius of gyration: 17.14 Å; chains: 1; bounding box: 56×33×45 Å